Protein AF-A0A2D4KH58-F1 (afdb_monomer_lite)

pLDDT: mean 85.21, std 14.56, range [36.16, 96.88]

Structure (mmCIF, N/CA/C/O backbone):
data_AF-A0A2D4KH58-F1
#
_entry.id   AF-A0A2D4KH58-F1
#
loop_
_atom_site.group_PDB
_atom_site.id
_atom_site.type_symbol
_atom_site.label_atom_id
_atom_site.label_alt_id
_atom_site.label_comp_id
_atom_site.label_asym_id
_atom_site.label_entity_id
_atom_site.label_seq_id
_atom_site.pdbx_PDB_ins_code
_atom_site.Cartn_x
_atom_site.Cartn_y
_atom_site.Cartn_z
_atom_site.occupancy
_atom_site.B_iso_or_equiv
_atom_site.auth_seq_id
_atom_site.auth_comp_id
_atom_site.auth_asym_id
_atom_site.auth_atom_id
_atom_site.pdbx_PDB_model_num
ATOM 1 N N . SER A 1 1 ? -7.909 -7.107 -29.423 1.00 38.38 1 SER A N 1
ATOM 2 C CA . SER A 1 1 ? -9.024 -6.769 -28.518 1.00 38.38 1 SER A CA 1
ATOM 3 C C . SER A 1 1 ? -8.765 -7.427 -27.175 1.00 38.38 1 SER A C 1
ATOM 5 O O . SER A 1 1 ? -8.894 -8.638 -27.078 1.00 38.38 1 SER A O 1
ATOM 7 N N . LEU A 1 2 ? -8.269 -6.672 -26.192 1.00 36.16 2 LEU A N 1
ATOM 8 C CA . LEU A 1 2 ? -7.961 -7.159 -24.839 1.00 36.16 2 LEU A CA 1
ATOM 9 C C . LEU A 1 2 ? -9.078 -6.694 -23.892 1.00 36.16 2 LEU A C 1
ATOM 11 O O . LEU A 1 2 ? -9.432 -5.516 -23.958 1.00 36.16 2 LEU A O 1
ATOM 15 N N . PRO A 1 3 ? -9.641 -7.558 -23.030 1.00 41.28 3 PRO A N 1
ATOM 16 C CA . PRO A 1 3 ? -10.668 -7.146 -22.086 1.00 41.28 3 PRO A CA 1
ATOM 17 C C . PRO A 1 3 ? -9.981 -6.421 -20.921 1.00 41.28 3 PRO A C 1
ATOM 19 O O . PRO A 1 3 ? -9.310 -7.050 -20.109 1.00 41.28 3 PRO A O 1
ATOM 22 N N . LYS A 1 4 ? -10.104 -5.090 -20.865 1.00 42.91 4 LYS A N 1
ATOM 23 C CA . LYS A 1 4 ? -9.435 -4.232 -19.869 1.00 42.91 4 LYS A CA 1
ATOM 24 C C . LYS A 1 4 ? -10.392 -3.632 -18.827 1.00 42.91 4 LYS A C 1
ATOM 26 O O . LYS A 1 4 ? -10.036 -2.654 -18.189 1.00 42.91 4 LYS A O 1
ATOM 31 N N . ASP A 1 5 ? -11.565 -4.231 -18.620 1.00 39.16 5 ASP A N 1
ATOM 32 C CA . ASP A 1 5 ? -12.575 -3.683 -17.693 1.00 39.16 5 ASP A CA 1
ATOM 33 C C . ASP A 1 5 ? -13.009 -4.620 -16.556 1.00 39.16 5 ASP A C 1
ATOM 35 O O . ASP A 1 5 ? -13.743 -4.203 -15.671 1.00 39.16 5 ASP A O 1
ATOM 39 N N . ARG A 1 6 ? -12.520 -5.867 -16.488 1.00 41.59 6 ARG A N 1
ATOM 40 C CA . ARG A 1 6 ? -12.941 -6.787 -15.408 1.00 41.59 6 ARG A CA 1
ATOM 41 C C . ARG A 1 6 ? -12.227 -6.582 -14.068 1.00 41.59 6 ARG A C 1
ATOM 43 O O . ARG A 1 6 ? -12.775 -6.952 -13.042 1.00 41.59 6 ARG A O 1
ATOM 50 N N . GLN A 1 7 ? -11.041 -5.969 -14.053 1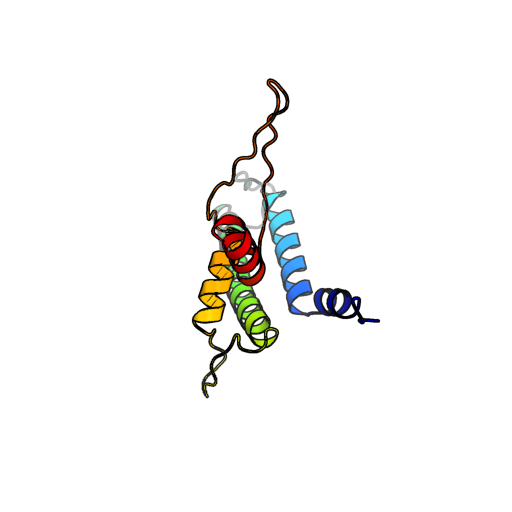.00 44.97 7 GLN A N 1
ATOM 51 C CA . GLN A 1 7 ? -10.282 -5.765 -12.808 1.00 44.97 7 GLN A CA 1
ATOM 52 C C . GLN A 1 7 ? -10.804 -4.598 -11.955 1.00 44.97 7 GLN A C 1
ATOM 54 O O . GLN A 1 7 ? -10.608 -4.606 -10.747 1.00 44.97 7 GLN A O 1
ATOM 59 N N . GLY A 1 8 ? -11.473 -3.603 -12.547 1.00 44.53 8 GLY A N 1
ATOM 60 C CA . GLY A 1 8 ? -11.987 -2.447 -11.800 1.00 44.53 8 GLY A CA 1
ATOM 61 C C . GLY A 1 8 ? -13.204 -2.776 -10.928 1.00 44.53 8 GLY A C 1
ATOM 62 O O . GLY A 1 8 ? -13.300 -2.303 -9.797 1.00 44.53 8 GLY A O 1
ATOM 63 N N . GLU A 1 9 ? -14.109 -3.625 -11.423 1.00 39.06 9 GLU A N 1
ATOM 64 C CA . GLU A 1 9 ? -15.338 -4.013 -10.711 1.00 39.06 9 GLU A CA 1
ATOM 65 C C . GLU A 1 9 ? -15.093 -5.045 -9.596 1.00 39.06 9 GLU A C 1
ATOM 67 O O . GLU A 1 9 ? -15.775 -5.028 -8.568 1.00 39.06 9 GLU A O 1
ATOM 72 N N . GLU A 1 10 ? -14.084 -5.908 -9.739 1.00 50.44 10 GLU A N 1
ATOM 73 C CA . GLU A 1 10 ? -13.743 -6.926 -8.734 1.00 50.44 10 GLU A CA 1
ATOM 74 C C . GLU A 1 10 ? -13.153 -6.305 -7.451 1.00 50.44 10 GLU A C 1
ATOM 76 O O . GLU A 1 10 ? -13.436 -6.755 -6.338 1.00 50.44 10 GLU A O 1
ATOM 81 N N . VAL A 1 11 ? -12.406 -5.201 -7.585 1.00 54.25 11 VAL A N 1
ATOM 82 C CA . VAL A 1 11 ? -11.727 -4.514 -6.470 1.00 54.25 11 VAL A CA 1
ATOM 83 C C . VAL A 1 11 ? -12.723 -3.839 -5.519 1.00 54.25 11 VAL A C 1
ATOM 85 O O . VAL A 1 11 ? -12.578 -3.957 -4.299 1.00 54.25 11 VAL A O 1
ATOM 88 N N . VAL A 1 12 ? -13.774 -3.204 -6.055 1.00 49.28 12 VAL A N 1
ATOM 89 C CA . VAL A 1 12 ? -14.844 -2.553 -5.265 1.00 49.28 12 VAL A CA 1
ATOM 90 C C . VAL A 1 12 ? -15.767 -3.586 -4.600 1.00 49.28 12 VAL A C 1
ATOM 92 O O . VAL A 1 12 ? -16.355 -3.328 -3.547 1.00 49.28 12 VAL A O 1
ATOM 95 N N . SER A 1 13 ? -15.848 -4.787 -5.178 1.00 54.19 13 SER A N 1
ATOM 96 C CA . SER A 1 13 ? -16.697 -5.885 -4.705 1.00 54.19 13 SER A CA 1
ATOM 97 C C . SER A 1 13 ? -16.065 -6.709 -3.576 1.00 54.19 13 SER A C 1
ATOM 99 O O . SER A 1 13 ? -16.753 -7.506 -2.932 1.00 54.19 13 SER A O 1
ATOM 101 N N . SER A 1 14 ? -14.771 -6.519 -3.295 1.00 74.75 14 SER A N 1
ATOM 102 C CA . SER A 1 14 ? -14.079 -7.283 -2.260 1.00 74.75 14 SER A CA 1
ATOM 103 C C . SER A 1 14 ? -14.537 -6.873 -0.851 1.00 74.75 14 SER A C 1
ATOM 105 O O . SER A 1 14 ? -14.629 -5.694 -0.491 1.00 74.75 14 SER A O 1
ATOM 107 N N . SER A 1 15 ? -14.826 -7.865 -0.008 1.00 88.31 15 SER A N 1
ATOM 108 C CA . SER A 1 15 ? -15.203 -7.648 1.395 1.00 88.31 15 SER A CA 1
ATOM 109 C C . SER A 1 15 ? -14.129 -6.868 2.167 1.00 88.31 15 SER A C 1
ATOM 111 O O . SER A 1 15 ? -14.462 -6.065 3.039 1.00 88.31 15 SER A O 1
ATOM 113 N N . LEU A 1 16 ? -12.854 -7.054 1.804 1.00 90.44 16 LEU A N 1
ATOM 114 C CA . LEU A 1 16 ? -11.712 -6.328 2.357 1.00 90.44 16 LEU A CA 1
ATOM 115 C C . LEU A 1 16 ? -11.759 -4.840 2.027 1.00 90.44 16 LEU A C 1
ATOM 117 O O . LEU A 1 16 ? -11.579 -4.032 2.932 1.00 90.44 16 LEU A O 1
ATOM 121 N N . TYR A 1 17 ? -12.069 -4.462 0.785 1.00 90.88 17 TYR A N 1
ATOM 122 C CA . TYR A 1 17 ? -12.204 -3.054 0.418 1.00 90.88 17 TYR A CA 1
ATOM 123 C C . TYR A 1 17 ? -13.284 -2.363 1.258 1.00 90.88 17 TYR A C 1
ATOM 125 O O . TYR A 1 17 ? -13.024 -1.333 1.874 1.00 90.88 17 TYR A O 1
ATOM 133 N N . ARG A 1 18 ? -14.462 -2.989 1.398 1.00 92.94 18 ARG A N 1
ATOM 134 C CA . ARG A 1 18 ? -15.561 -2.448 2.221 1.00 92.94 18 ARG A CA 1
ATOM 135 C C . ARG A 1 18 ? -15.174 -2.312 3.697 1.00 92.94 18 ARG A C 1
ATOM 137 O O . ARG A 1 18 ? -15.512 -1.304 4.319 1.00 92.94 18 ARG A O 1
ATOM 144 N N . LYS A 1 19 ? -14.459 -3.298 4.261 1.00 93.00 19 LYS A N 1
ATOM 145 C CA . LYS A 1 19 ? -13.913 -3.218 5.630 1.00 93.00 19 LYS A CA 1
ATOM 146 C C . LYS A 1 19 ? -12.949 -2.034 5.767 1.00 93.00 19 LYS A C 1
ATOM 148 O O . LYS A 1 19 ? -13.084 -1.265 6.716 1.00 93.00 19 LYS A O 1
ATOM 153 N N . THR A 1 20 ? -12.033 -1.863 4.813 1.00 94.56 20 THR A N 1
ATOM 154 C CA . THR A 1 20 ? -11.058 -0.762 4.794 1.00 94.56 20 THR A CA 1
ATOM 155 C C . THR A 1 20 ? -11.748 0.594 4.722 1.00 94.56 20 THR A C 1
ATOM 157 O O . THR A 1 20 ? -11.451 1.460 5.540 1.00 94.56 20 THR A O 1
ATOM 160 N N . SER A 1 21 ? -12.706 0.777 3.808 1.00 93.88 21 SER A N 1
ATOM 161 C CA . SER A 1 21 ? -13.437 2.041 3.660 1.00 93.88 21 SER A CA 1
ATOM 162 C C . SER A 1 21 ? -14.193 2.421 4.931 1.00 93.88 21 SER A C 1
ATOM 164 O O . SER A 1 21 ? -14.099 3.561 5.373 1.00 93.88 21 SER A O 1
ATOM 166 N N . ARG A 1 22 ? -14.886 1.465 5.565 1.00 94.12 22 ARG A N 1
ATOM 167 C CA . ARG A 1 22 ? -15.620 1.710 6.817 1.00 94.12 22 ARG A CA 1
ATOM 168 C C . ARG A 1 22 ? -14.689 2.094 7.970 1.00 94.12 22 ARG A C 1
ATOM 170 O O . ARG A 1 22 ? -15.015 2.973 8.767 1.00 94.12 22 ARG A O 1
ATOM 177 N N . LEU A 1 23 ? -13.547 1.417 8.083 1.00 95.12 23 LEU A N 1
ATOM 178 C CA . LEU A 1 23 ? -12.558 1.706 9.120 1.00 95.12 23 LEU A CA 1
ATOM 179 C C . LEU A 1 23 ? -11.937 3.090 8.913 1.00 95.12 23 LEU A C 1
ATOM 181 O O . LEU A 1 23 ? -11.829 3.863 9.861 1.00 95.12 23 LEU A O 1
ATOM 185 N N . LEU A 1 24 ? -11.609 3.425 7.664 1.00 96.31 24 LEU A N 1
ATOM 186 C CA . LEU A 1 24 ? -11.098 4.735 7.282 1.00 96.31 24 LEU A CA 1
ATOM 187 C C . LEU A 1 24 ? -12.105 5.854 7.589 1.00 96.31 24 LEU A C 1
ATOM 189 O O . LEU A 1 24 ? -11.732 6.860 8.181 1.00 96.31 24 LEU A O 1
ATOM 193 N N . GLU A 1 25 ? -13.382 5.661 7.255 1.00 95.94 25 GLU A N 1
ATOM 194 C CA . GLU A 1 25 ? -14.460 6.604 7.580 1.00 95.94 25 GLU A CA 1
ATOM 195 C C . GLU A 1 25 ? -14.594 6.818 9.095 1.00 95.94 25 GLU A C 1
ATOM 197 O O . GLU A 1 25 ? -14.659 7.954 9.564 1.00 95.94 25 GLU A O 1
ATOM 202 N N . THR A 1 26 ? -14.556 5.733 9.874 1.00 95.12 26 THR A N 1
ATOM 203 C CA . THR A 1 26 ? -14.619 5.799 11.343 1.00 95.12 26 THR A CA 1
ATOM 204 C C . THR A 1 26 ? -13.437 6.588 11.916 1.00 95.12 26 THR A C 1
ATOM 206 O O . THR A 1 26 ? -13.627 7.460 12.765 1.00 95.12 26 THR A O 1
ATOM 209 N N . LEU A 1 27 ? -12.219 6.333 11.426 1.00 94.69 27 LEU A N 1
ATOM 210 C CA . LEU A 1 27 ? -11.013 7.057 11.839 1.00 94.69 27 LEU A CA 1
ATOM 211 C C . LEU A 1 27 ? -11.081 8.536 11.463 1.00 94.69 27 LEU A C 1
ATOM 213 O O . LEU A 1 27 ? -10.730 9.385 12.283 1.00 94.69 27 LEU A O 1
ATOM 217 N N . TYR A 1 28 ? -11.573 8.860 10.265 1.00 96.00 28 TYR A N 1
ATOM 218 C CA . TYR A 1 28 ? -11.776 10.249 9.868 1.00 96.00 28 TYR A CA 1
ATOM 219 C C . TYR A 1 28 ? -12.757 10.951 10.797 1.00 96.00 28 TYR A C 1
ATOM 221 O O . TYR A 1 28 ? -12.428 12.019 11.316 1.00 96.00 28 TYR A O 1
ATOM 229 N N . GLN A 1 29 ? -13.899 10.327 11.091 1.00 94.12 29 GLN A N 1
ATOM 230 C CA . GLN A 1 29 ? -14.880 10.883 12.015 1.00 94.12 29 GLN A CA 1
ATOM 231 C C . GLN A 1 29 ? -14.274 11.122 13.405 1.00 94.12 29 GLN A C 1
ATOM 233 O O . GLN A 1 29 ? -14.481 12.186 13.983 1.00 94.12 29 GLN A O 1
ATOM 238 N N . MET A 1 30 ? -13.484 10.189 13.938 1.00 91.62 30 MET A N 1
ATOM 239 C CA . MET A 1 30 ? -12.820 10.378 15.233 1.00 91.62 30 MET A CA 1
ATOM 240 C C . MET A 1 30 ? -11.763 11.483 15.202 1.00 91.62 30 MET A C 1
ATOM 242 O O . MET A 1 30 ? -11.696 12.289 16.126 1.00 91.62 30 MET A O 1
ATOM 246 N N . SER A 1 31 ? -10.964 11.549 14.135 1.00 92.94 31 SER A N 1
ATOM 247 C CA . SER A 1 31 ? -9.930 12.576 13.980 1.00 92.94 31 SER A CA 1
ATOM 248 C C . SER A 1 31 ? -10.519 13.985 13.852 1.00 92.94 31 SER A C 1
ATOM 250 O O . SER A 1 31 ? -9.943 14.940 14.365 1.00 92.94 31 SER A O 1
ATOM 252 N N . ALA A 1 32 ? -11.690 14.109 13.220 1.00 93.25 32 ALA A N 1
ATOM 253 C CA . ALA A 1 32 ? -12.378 15.378 13.013 1.00 93.25 32 ALA A CA 1
ATOM 254 C C . ALA A 1 32 ? -13.208 15.824 14.229 1.00 93.25 32 ALA A C 1
ATOM 256 O O . ALA A 1 32 ? -13.422 17.019 14.413 1.00 93.25 32 ALA A O 1
ATOM 257 N N . ASN A 1 33 ? -13.667 14.887 15.066 1.00 89.56 33 ASN A N 1
ATOM 258 C CA . ASN A 1 33 ? -14.554 15.161 16.204 1.00 89.56 33 ASN A CA 1
ATOM 259 C C . ASN A 1 33 ? -13.888 14.908 17.565 1.00 89.56 33 ASN A C 1
ATOM 261 O O . ASN A 1 33 ? -14.565 14.537 18.524 1.00 89.56 33 ASN A O 1
ATOM 265 N N . ALA A 1 34 ? -12.573 15.105 17.673 1.00 86.62 34 ALA A N 1
ATOM 266 C CA . ALA A 1 34 ? -11.881 15.027 18.955 1.00 86.62 34 ALA A CA 1
ATOM 267 C C . ALA A 1 34 ? -12.362 16.155 19.889 1.00 86.62 34 ALA A C 1
ATOM 269 O O . ALA A 1 34 ? -12.206 17.338 19.587 1.00 86.62 34 ALA A O 1
ATOM 270 N N . GLN A 1 35 ? -12.956 15.791 21.027 1.00 85.19 35 GLN A N 1
ATOM 271 C CA . GLN A 1 35 ? -13.506 16.735 22.004 1.00 85.19 35 GLN A CA 1
ATOM 272 C C . GLN A 1 35 ? -12.825 16.594 23.365 1.00 85.19 35 GLN A C 1
ATOM 274 O O . GLN A 1 35 ? -12.368 15.518 23.750 1.00 85.19 35 GLN A O 1
ATOM 279 N N . VAL A 1 36 ? -12.775 17.700 24.108 1.00 88.00 36 VAL A N 1
ATOM 280 C CA . VAL A 1 36 ? -12.282 17.715 25.490 1.00 88.00 36 VAL A CA 1
ATOM 281 C C . VAL A 1 36 ? -13.334 17.154 26.446 1.00 88.00 36 VAL A C 1
ATOM 283 O O . VAL A 1 36 ? -14.529 17.400 26.291 1.00 88.00 36 VAL A O 1
ATOM 286 N N . VAL A 1 37 ? -12.882 16.423 27.461 1.00 87.94 37 VAL A N 1
ATOM 287 C CA . VAL A 1 37 ? -13.752 15.861 28.501 1.00 87.94 37 VAL A CA 1
ATOM 288 C C . VAL A 1 37 ? -14.138 16.942 29.517 1.00 87.94 37 VAL A C 1
ATOM 290 O O . VAL A 1 37 ? -13.273 17.606 30.089 1.00 87.94 37 VAL A O 1
ATOM 293 N N . ASP A 1 38 ? -15.440 17.105 29.771 1.00 86.12 38 ASP A N 1
ATOM 294 C CA . ASP A 1 38 ? -15.965 18.063 30.753 1.00 86.12 38 ASP A CA 1
ATOM 295 C C . ASP A 1 38 ? -15.812 17.541 32.194 1.00 86.12 38 ASP A C 1
ATOM 297 O O . ASP A 1 38 ? -16.431 16.555 32.600 1.00 86.12 38 ASP A O 1
ATOM 301 N N . ILE A 1 39 ? -15.020 18.247 33.003 1.00 86.38 39 ILE A N 1
ATOM 302 C CA . ILE A 1 39 ? -14.783 17.923 34.419 1.00 86.38 39 ILE A CA 1
ATOM 303 C C . ILE A 1 39 ? -15.832 18.514 35.371 1.00 86.38 39 ILE A C 1
ATOM 305 O O . ILE A 1 39 ? -15.849 18.171 36.553 1.00 86.38 39 ILE A O 1
ATOM 309 N N . THR A 1 40 ? -16.723 19.386 34.887 1.00 83.88 40 THR A N 1
ATOM 310 C CA . THR A 1 40 ? -17.695 20.111 35.724 1.00 83.88 40 THR A CA 1
ATOM 311 C C . THR A 1 40 ? -18.899 19.263 36.153 1.00 83.88 40 THR A C 1
ATOM 313 O O . THR A 1 40 ? -19.763 19.757 36.874 1.00 83.88 40 THR A O 1
ATOM 316 N N . ARG A 1 41 ? -18.961 17.982 35.744 1.00 68.69 41 ARG A N 1
ATOM 317 C CA . ARG A 1 41 ? -19.997 16.975 36.084 1.00 68.69 41 ARG A CA 1
ATOM 318 C C . ARG A 1 41 ? -21.447 17.380 35.778 1.00 68.69 41 ARG A C 1
ATOM 320 O O . ARG A 1 41 ? -22.371 16.713 36.228 1.00 68.69 41 ARG A O 1
ATOM 327 N N . ARG A 1 42 ? -21.679 18.435 34.990 1.00 67.69 42 ARG A N 1
ATOM 328 C CA . ARG A 1 42 ? -23.034 18.947 34.721 1.00 67.69 42 ARG A CA 1
ATOM 329 C C . ARG A 1 42 ? -23.871 18.058 33.796 1.00 67.69 42 ARG A C 1
ATOM 331 O O . ARG A 1 42 ? -25.094 18.145 33.845 1.00 67.69 42 ARG A O 1
ATOM 338 N N . LYS A 1 43 ? -23.237 17.239 32.945 1.00 63.06 43 LYS A N 1
ATOM 339 C CA . LYS A 1 43 ? -23.916 16.416 31.916 1.00 63.06 43 LYS A CA 1
ATOM 340 C C . LYS A 1 43 ? -23.304 15.029 31.662 1.00 63.06 43 LYS A C 1
ATOM 342 O O . LYS A 1 43 ? -23.847 14.268 30.870 1.00 63.06 43 LYS A O 1
ATOM 347 N N . ALA A 1 44 ? -22.176 14.699 32.285 1.00 63.00 44 ALA A N 1
ATOM 348 C CA . ALA A 1 44 ? -21.404 13.504 31.958 1.00 63.00 44 ALA A CA 1
ATOM 349 C C . ALA A 1 44 ? -21.902 12.259 32.717 1.00 63.00 44 ALA A C 1
ATOM 351 O O . ALA A 1 44 ? -21.830 12.205 33.945 1.00 63.00 44 ALA A O 1
ATOM 352 N N . ALA A 1 45 ? -22.356 11.238 31.983 1.00 64.75 45 ALA A N 1
ATOM 353 C CA . ALA A 1 45 ? -22.614 9.902 32.517 1.00 64.75 45 ALA A CA 1
ATOM 354 C C . ALA A 1 45 ? -21.277 9.167 32.732 1.00 64.75 45 ALA A C 1
ATOM 356 O O . ALA A 1 45 ? -20.835 8.405 31.882 1.00 64.75 45 ALA A O 1
ATOM 357 N N . GLY A 1 46 ? -20.580 9.456 33.833 1.00 75.50 46 GLY A N 1
ATOM 358 C CA . GLY A 1 46 ? -19.332 8.774 34.196 1.00 75.50 46 GLY A CA 1
ATOM 359 C C . GLY A 1 46 ? -18.270 9.688 34.803 1.00 75.50 46 GLY A C 1
ATOM 360 O O . GLY A 1 46 ? -18.426 10.907 34.865 1.00 75.50 46 GLY A O 1
ATOM 361 N N . SER A 1 47 ? -17.174 9.093 35.283 1.00 87.81 47 SER A N 1
ATOM 362 C CA . SER A 1 47 ? -16.017 9.862 35.746 1.00 87.81 47 SER A CA 1
ATOM 363 C C . SER A 1 47 ? -15.217 10.396 34.543 1.00 87.81 47 SER A C 1
ATOM 365 O O . SER A 1 47 ? -15.115 9.699 33.532 1.00 87.81 47 SER A O 1
ATOM 367 N N . PRO A 1 48 ? -14.595 11.590 34.633 1.00 87.69 48 PRO A N 1
ATOM 368 C CA . PRO A 1 48 ? -13.749 12.114 33.554 1.00 87.69 48 PRO A CA 1
ATOM 369 C C . PRO A 1 48 ? -12.625 11.150 33.146 1.00 87.69 48 PRO A C 1
ATOM 371 O O . PRO A 1 48 ? -12.318 10.999 31.968 1.00 87.69 48 PRO A O 1
ATOM 374 N N . ALA A 1 49 ? -12.053 10.441 34.124 1.00 89.19 49 ALA A N 1
ATOM 375 C CA . ALA A 1 49 ? -11.045 9.415 33.881 1.00 89.19 49 ALA A CA 1
ATOM 376 C C . ALA A 1 49 ? -11.603 8.216 33.094 1.00 89.19 49 ALA A C 1
ATOM 378 O O . ALA A 1 49 ? -10.924 7.711 32.206 1.00 89.19 49 ALA A O 1
ATOM 379 N N . ALA A 1 50 ? -12.837 7.781 33.377 1.00 89.75 50 ALA A N 1
ATOM 380 C CA . ALA A 1 50 ? -13.476 6.694 32.637 1.00 89.75 50 ALA A CA 1
ATOM 381 C C . ALA A 1 50 ? -13.755 7.081 31.178 1.00 89.75 50 ALA A C 1
ATOM 383 O O . ALA A 1 50 ? -13.530 6.265 30.293 1.00 89.75 50 ALA A O 1
ATOM 384 N N . GLN A 1 51 ? -14.164 8.327 30.915 1.00 88.56 51 GLN A N 1
ATOM 385 C CA . GLN A 1 51 ? -14.385 8.812 29.546 1.00 88.56 51 GLN A CA 1
ATOM 386 C C . GLN A 1 51 ? -13.085 8.851 28.734 1.00 88.56 51 GLN A C 1
ATOM 388 O O . GLN A 1 51 ? -13.054 8.400 27.593 1.00 88.56 51 GLN A O 1
ATOM 393 N N . LEU A 1 52 ? -11.986 9.331 29.326 1.00 90.94 52 LEU A N 1
ATOM 394 C CA . LEU A 1 52 ? -10.670 9.296 28.676 1.00 90.94 52 LEU A CA 1
ATOM 395 C C . LEU A 1 52 ? -10.189 7.861 28.428 1.00 90.94 52 LEU A C 1
ATOM 397 O O . LEU A 1 52 ? -9.629 7.568 27.369 1.00 90.94 52 LEU A O 1
ATOM 401 N N . LEU A 1 53 ? -10.425 6.964 29.390 1.00 93.50 53 LEU A N 1
ATOM 402 C CA . LEU A 1 53 ? -10.098 5.551 29.241 1.00 93.50 53 LEU A CA 1
ATOM 403 C C . LEU A 1 53 ? -10.894 4.919 28.096 1.00 93.50 53 LEU A C 1
ATOM 405 O O . LEU A 1 53 ? -10.295 4.245 27.272 1.00 93.50 53 LEU A O 1
ATOM 409 N N . GLU A 1 54 ? -12.197 5.183 27.997 1.00 91.44 54 GLU A N 1
ATOM 410 C CA . GLU A 1 54 ? -13.056 4.688 26.915 1.00 91.44 54 GLU A CA 1
ATOM 411 C C . GLU A 1 54 ? -12.575 5.152 25.534 1.00 91.44 54 GLU A C 1
ATOM 413 O O . GLU A 1 54 ? -12.489 4.355 24.603 1.00 91.44 54 GLU A O 1
ATOM 418 N N . GLN A 1 55 ? -12.186 6.424 25.397 1.00 90.00 55 GLN A N 1
ATOM 419 C CA . GLN A 1 55 ? -11.617 6.914 24.137 1.00 90.00 55 GLN A CA 1
ATOM 420 C C . GLN A 1 55 ? -10.295 6.212 23.801 1.00 90.00 55 GLN A C 1
ATOM 422 O O . GLN A 1 55 ? -10.044 5.866 22.646 1.00 90.00 55 GLN A O 1
ATOM 427 N N . THR A 1 56 ? -9.464 5.951 24.811 1.00 93.38 56 THR A N 1
ATOM 428 C CA . THR A 1 56 ? -8.174 5.270 24.633 1.00 93.38 56 THR A CA 1
ATOM 429 C C . THR A 1 56 ? -8.358 3.798 24.263 1.00 93.38 56 THR A C 1
ATOM 431 O O . THR A 1 56 ? -7.686 3.305 23.358 1.00 93.38 56 THR A O 1
ATOM 434 N N . THR A 1 57 ? -9.281 3.086 24.916 1.00 95.00 57 THR A N 1
ATOM 435 C CA . THR A 1 57 ? -9.576 1.681 24.603 1.00 95.00 57 THR A CA 1
ATOM 436 C C . THR A 1 57 ? -10.226 1.544 23.232 1.00 95.00 57 THR A C 1
ATOM 438 O O . THR A 1 57 ? -9.876 0.631 22.484 1.00 95.00 57 THR A O 1
ATOM 441 N N . HIS A 1 58 ? -11.099 2.480 22.851 1.00 93.31 58 HIS A N 1
ATOM 442 C CA . HIS A 1 58 ? -11.668 2.522 21.510 1.00 93.31 58 HIS A CA 1
ATOM 443 C C . HIS A 1 58 ? -10.572 2.693 20.445 1.00 93.31 58 HIS A C 1
ATOM 445 O O . HIS A 1 58 ? -10.497 1.884 19.519 1.00 93.31 58 HIS A O 1
ATOM 451 N N . LEU A 1 59 ? -9.649 3.649 20.613 1.00 94.12 59 LEU A N 1
ATOM 452 C CA . LEU A 1 59 ? -8.498 3.807 19.713 1.00 94.12 59 LEU A CA 1
ATOM 453 C C . LEU A 1 59 ? -7.613 2.553 19.649 1.00 94.12 59 LEU A C 1
ATOM 455 O O . LEU A 1 59 ? -7.203 2.153 18.559 1.00 94.12 59 LEU A O 1
ATOM 459 N N . ALA A 1 60 ? -7.349 1.907 20.787 1.00 96.00 60 ALA A N 1
ATOM 460 C CA . ALA A 1 60 ? -6.571 0.670 20.831 1.00 96.00 60 ALA A CA 1
ATOM 461 C C . ALA A 1 60 ? -7.244 -0.456 20.024 1.00 96.00 60 ALA A C 1
ATOM 463 O O . ALA A 1 60 ? -6.597 -1.083 19.186 1.00 96.00 60 ALA A O 1
ATOM 464 N N . SER A 1 61 ? -8.555 -0.654 20.202 1.00 95.88 61 SER A N 1
ATOM 465 C CA . SER A 1 61 ? -9.321 -1.659 19.450 1.00 95.88 61 SER A CA 1
ATOM 466 C C . SER A 1 61 ? -9.359 -1.390 17.942 1.00 95.88 61 SER A C 1
ATOM 468 O O . SER A 1 61 ? -9.268 -2.321 17.141 1.00 95.88 61 SER A O 1
ATOM 470 N N . LEU A 1 62 ? -9.437 -0.119 17.531 1.00 95.12 62 LEU A N 1
ATOM 471 C CA . LEU A 1 62 ? -9.343 0.249 16.120 1.00 95.12 62 LEU A CA 1
ATOM 472 C C . LEU A 1 62 ? -7.952 -0.055 15.567 1.00 95.12 62 LEU A C 1
ATOM 474 O O . LEU A 1 62 ? -7.848 -0.594 14.469 1.00 95.12 62 LEU A O 1
ATOM 478 N N . ASN A 1 63 ? -6.891 0.224 16.326 1.00 95.81 63 ASN A N 1
ATOM 479 C CA . ASN A 1 63 ? -5.528 -0.108 15.922 1.00 95.81 63 ASN A CA 1
ATOM 480 C C . ASN A 1 63 ? -5.337 -1.624 15.734 1.00 95.81 63 ASN A C 1
ATOM 482 O O . ASN A 1 63 ? -4.784 -2.053 14.723 1.00 95.81 63 ASN A O 1
ATOM 486 N N . GLU A 1 64 ? -5.860 -2.449 16.644 1.00 96.88 64 GLU A N 1
ATOM 487 C CA . GLU A 1 64 ? -5.860 -3.912 16.486 1.00 96.88 64 GLU A CA 1
ATOM 488 C C . GLU A 1 64 ? -6.619 -4.361 15.227 1.00 96.88 64 GLU A C 1
ATOM 490 O O . GLU A 1 64 ? -6.154 -5.235 14.488 1.00 96.88 64 GLU A O 1
ATOM 495 N N . ALA A 1 65 ? -7.767 -3.739 14.938 1.00 95.25 65 ALA A N 1
ATOM 496 C CA . ALA A 1 65 ? -8.530 -4.017 13.725 1.00 95.25 65 ALA A CA 1
ATOM 497 C C . ALA A 1 65 ? -7.757 -3.640 12.447 1.00 95.25 65 ALA A C 1
ATOM 499 O O . ALA A 1 65 ? -7.807 -4.392 11.471 1.00 95.25 65 ALA A O 1
ATOM 500 N N . ILE A 1 66 ? -7.017 -2.521 12.453 1.00 96.19 66 ILE A N 1
ATOM 501 C CA . ILE A 1 66 ? -6.143 -2.107 11.342 1.00 96.19 66 ILE A CA 1
ATOM 502 C C . ILE A 1 66 ? -5.040 -3.140 11.123 1.00 96.19 66 ILE A C 1
ATOM 504 O O . ILE A 1 66 ? -4.830 -3.565 9.989 1.00 96.19 66 ILE A O 1
ATOM 508 N N . GLU A 1 67 ? -4.346 -3.561 12.182 1.00 96.38 67 GLU A N 1
ATOM 509 C CA . GLU A 1 67 ? -3.255 -4.535 12.076 1.00 96.38 67 GLU A CA 1
ATOM 510 C C . GLU A 1 67 ? -3.742 -5.859 11.480 1.00 96.38 67 GLU A C 1
ATOM 512 O O . GLU A 1 67 ? -3.156 -6.369 10.523 1.00 96.38 67 GLU A O 1
ATOM 517 N N . LYS A 1 68 ? -4.887 -6.358 11.956 1.00 94.44 68 LYS A N 1
ATOM 518 C CA . LYS A 1 68 ? -5.498 -7.575 11.418 1.00 94.44 68 LYS A CA 1
ATOM 519 C C . LYS A 1 68 ? -5.913 -7.418 9.953 1.00 94.44 68 LYS A C 1
ATOM 521 O O . LYS A 1 68 ? -5.646 -8.299 9.136 1.00 94.44 68 LYS A O 1
ATOM 526 N N . LEU A 1 69 ? -6.540 -6.294 9.601 1.00 93.75 69 LEU A N 1
ATOM 527 C CA . LEU A 1 69 ? -6.961 -6.017 8.228 1.00 93.75 69 LEU A CA 1
ATOM 528 C C . LEU A 1 69 ? -5.762 -5.873 7.283 1.00 93.75 69 LEU A C 1
ATOM 530 O O . LEU A 1 69 ? -5.802 -6.367 6.161 1.00 93.75 69 LEU A O 1
ATOM 534 N N . LYS A 1 70 ? -4.676 -5.250 7.742 1.00 93.50 70 LYS A N 1
ATOM 535 C CA . LYS A 1 70 ? -3.417 -5.120 7.004 1.00 93.50 70 LYS A CA 1
ATOM 536 C C . LYS A 1 70 ? -2.831 -6.493 6.670 1.00 93.50 70 LYS A C 1
ATOM 538 O O . LYS A 1 70 ? -2.362 -6.696 5.551 1.00 93.50 70 LYS A O 1
ATOM 543 N N . ASP A 1 71 ? -2.903 -7.449 7.592 1.00 92.00 71 ASP A N 1
ATOM 544 C CA . ASP A 1 71 ? -2.470 -8.825 7.340 1.00 92.00 71 ASP A CA 1
ATOM 545 C C . ASP A 1 71 ? -3.401 -9.580 6.386 1.00 92.00 71 ASP A C 1
ATOM 547 O O . ASP A 1 71 ? -2.915 -10.288 5.502 1.00 92.00 71 ASP A O 1
ATOM 551 N N . GLU A 1 72 ? -4.721 -9.403 6.505 1.00 91.62 72 GLU A N 1
ATOM 552 C CA . GLU A 1 72 ? -5.693 -9.957 5.549 1.00 91.62 72 G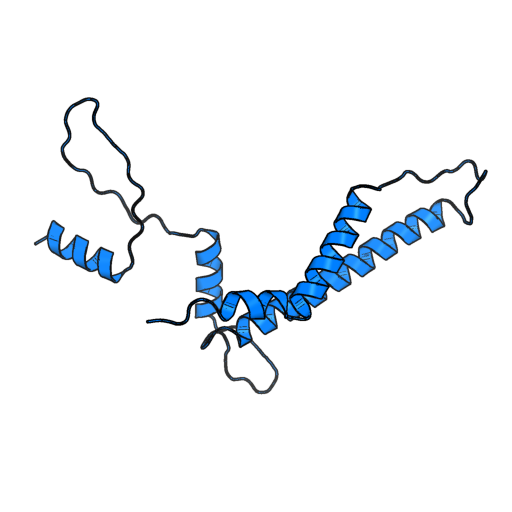LU A CA 1
ATOM 553 C C . GLU A 1 72 ? -5.441 -9.419 4.127 1.00 91.62 72 GLU A C 1
ATOM 555 O O . GLU A 1 72 ? -5.330 -10.198 3.182 1.00 91.62 72 GLU A O 1
ATOM 560 N N . VAL A 1 73 ? -5.258 -8.102 3.978 1.00 91.62 73 VAL A N 1
ATOM 561 C CA . VAL A 1 73 ? -4.975 -7.449 2.688 1.00 91.62 73 VAL A CA 1
ATOM 562 C C . VAL A 1 73 ? -3.649 -7.925 2.097 1.00 91.62 73 VAL A C 1
ATOM 564 O O . VAL A 1 73 ? -3.572 -8.180 0.895 1.00 91.62 73 VAL A O 1
ATOM 567 N N . ARG A 1 74 ? -2.600 -8.093 2.911 1.00 89.31 74 ARG A N 1
ATOM 568 C CA . ARG A 1 74 ? -1.320 -8.646 2.438 1.00 89.31 74 ARG A CA 1
ATOM 569 C C . ARG A 1 74 ? -1.475 -10.062 1.904 1.00 89.31 74 ARG A C 1
ATOM 571 O O . ARG A 1 74 ? -0.972 -10.344 0.820 1.00 89.31 74 ARG A O 1
ATOM 578 N N . LYS A 1 75 ? -2.165 -10.936 2.642 1.00 89.38 75 LYS A N 1
ATOM 579 C CA . LYS A 1 75 ? -2.416 -12.320 2.216 1.00 89.38 75 LYS A CA 1
ATOM 580 C C . LYS A 1 75 ? -3.188 -12.354 0.903 1.00 89.38 75 LYS A C 1
ATOM 582 O O . LYS A 1 75 ? -2.754 -13.031 -0.022 1.00 89.38 75 LYS A O 1
ATOM 587 N N . GLU A 1 76 ? -4.257 -11.570 0.796 1.00 89.38 76 GLU A N 1
ATOM 588 C CA . GLU A 1 76 ? -5.046 -11.470 -0.435 1.00 89.38 76 GLU A CA 1
ATOM 589 C C . GLU A 1 76 ? -4.195 -10.974 -1.612 1.00 89.38 76 GLU A C 1
ATOM 591 O O . GLU A 1 76 ? -4.204 -11.569 -2.684 1.00 89.38 76 GLU A O 1
ATOM 596 N N . THR A 1 77 ? -3.377 -9.939 -1.402 1.00 89.19 77 THR A N 1
ATOM 597 C CA . THR A 1 77 ? -2.499 -9.387 -2.450 1.00 89.19 77 THR A CA 1
ATOM 598 C C . THR A 1 77 ? -1.507 -10.428 -2.977 1.00 89.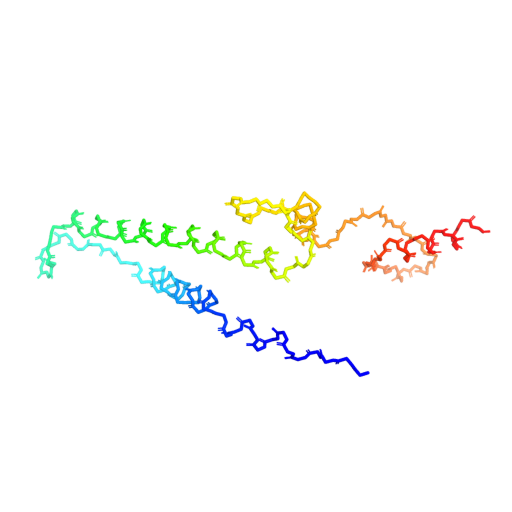19 77 THR A C 1
ATOM 600 O O . THR A 1 77 ? -1.211 -10.452 -4.170 1.00 89.19 77 THR A O 1
ATOM 603 N N . 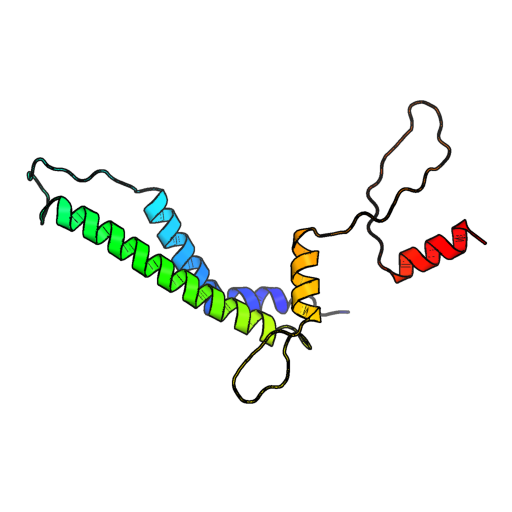ILE A 1 78 ? -0.996 -11.295 -2.099 1.00 89.25 78 ILE A N 1
ATOM 604 C CA . ILE A 1 78 ? -0.103 -12.394 -2.481 1.00 89.25 78 ILE A CA 1
ATOM 605 C C . ILE A 1 78 ? -0.865 -13.454 -3.289 1.00 89.25 78 ILE A C 1
ATOM 607 O O . ILE A 1 78 ? -0.341 -13.946 -4.283 1.00 89.25 78 ILE A O 1
ATOM 611 N N . LEU A 1 79 ? -2.093 -13.801 -2.893 1.00 87.06 79 LEU A N 1
ATOM 612 C CA . LEU A 1 79 ? -2.909 -14.803 -3.593 1.00 87.06 79 LEU A CA 1
ATOM 613 C C . LEU A 1 79 ? -3.339 -14.341 -4.991 1.00 87.06 79 LEU A C 1
ATOM 615 O O . LEU A 1 79 ? -3.362 -15.143 -5.920 1.00 87.06 79 LEU A O 1
ATOM 619 N N . GLN A 1 80 ? -3.631 -13.050 -5.146 1.00 87.12 80 GLN A N 1
ATOM 620 C CA . GLN A 1 80 ? -4.040 -12.453 -6.419 1.00 87.12 80 GLN A CA 1
ATOM 621 C C . GLN A 1 80 ? -2.892 -12.331 -7.435 1.00 87.12 80 GLN A C 1
ATOM 623 O O . GLN A 1 80 ? -3.147 -12.155 -8.626 1.00 87.12 80 GLN A O 1
ATOM 628 N N . HIS A 1 81 ? -1.627 -12.407 -7.002 1.00 86.06 81 HIS A N 1
ATOM 629 C CA . HIS A 1 81 ? -0.468 -12.234 -7.877 1.00 86.06 81 HIS A CA 1
ATOM 630 C C . HIS A 1 81 ? 0.219 -13.581 -8.175 1.00 86.06 81 HIS A C 1
ATOM 632 O O . HIS A 1 81 ? 0.881 -14.148 -7.300 1.00 86.06 81 HIS A O 1
ATOM 638 N N . PRO A 1 82 ? 0.124 -14.111 -9.410 1.00 88.25 82 PRO A N 1
ATOM 639 C CA . PRO A 1 82 ? 0.764 -15.374 -9.768 1.00 88.25 82 PRO A CA 1
ATOM 640 C C . PRO A 1 82 ? 2.275 -15.355 -9.493 1.00 88.25 82 PRO A C 1
ATOM 642 O O . PRO A 1 82 ? 2.975 -14.429 -9.893 1.00 88.25 82 PRO A O 1
ATOM 645 N N . GLY A 1 83 ? 2.789 -16.377 -8.801 1.00 88.69 83 GLY A N 1
ATOM 646 C CA . GLY A 1 83 ? 4.212 -16.473 -8.436 1.00 88.69 83 GLY A CA 1
ATOM 647 C C . GLY A 1 83 ? 4.649 -15.594 -7.252 1.00 88.69 83 GLY A C 1
ATOM 648 O O . GLY A 1 83 ? 5.824 -15.610 -6.873 1.00 88.69 83 GLY A O 1
ATOM 649 N N . ALA A 1 84 ? 3.726 -14.853 -6.627 1.00 91.25 84 ALA A N 1
ATOM 650 C CA . ALA A 1 84 ? 4.023 -14.088 -5.418 1.00 91.25 84 ALA A CA 1
ATOM 651 C C . ALA A 1 84 ? 4.101 -14.941 -4.151 1.00 91.25 84 ALA A C 1
ATOM 653 O O . ALA A 1 84 ? 4.614 -14.449 -3.150 1.00 91.25 84 ALA A O 1
ATOM 654 N N . SER A 1 85 ? 3.609 -16.183 -4.162 1.00 92.06 85 SER A N 1
ATOM 655 C CA . SER A 1 85 ? 3.641 -17.090 -3.012 1.00 92.06 85 SER A CA 1
ATOM 656 C C . SER A 1 85 ? 4.622 -18.247 -3.194 1.00 92.06 85 SER A C 1
ATOM 658 O O . SER A 1 85 ? 4.917 -18.677 -4.309 1.00 92.06 85 SER A O 1
ATOM 660 N N . ILE A 1 86 ? 5.130 -18.757 -2.072 1.00 91.06 86 ILE A N 1
ATOM 661 C CA . ILE A 1 86 ? 5.915 -19.996 -2.007 1.00 91.06 86 ILE A CA 1
ATOM 662 C C . ILE A 1 86 ? 4.952 -21.147 -1.658 1.00 91.06 86 ILE A C 1
ATOM 664 O O . ILE A 1 86 ? 4.117 -20.963 -0.767 1.00 91.06 86 ILE A O 1
ATOM 668 N N . PRO A 1 87 ? 5.038 -22.323 -2.309 1.00 88.12 87 PRO A N 1
ATOM 669 C CA . PRO A 1 87 ? 4.210 -23.472 -1.950 1.00 88.12 87 PRO A CA 1
ATOM 670 C C . PRO A 1 87 ? 4.628 -24.012 -0.575 1.00 88.12 87 PRO A C 1
ATOM 672 O O . PRO A 1 87 ? 5.733 -24.529 -0.419 1.00 88.12 87 PRO A O 1
ATOM 675 N N . THR A 1 88 ? 3.758 -23.874 0.429 1.00 90.38 88 THR A N 1
ATOM 676 C CA . THR A 1 88 ? 3.983 -24.390 1.790 1.00 90.38 88 THR A CA 1
ATOM 677 C C . THR A 1 88 ? 2.684 -24.934 2.385 1.00 90.38 88 THR A C 1
ATOM 679 O O . THR A 1 88 ? 1.611 -24.425 2.065 1.00 90.38 88 THR A O 1
ATOM 682 N N . ASP A 1 89 ? 2.777 -25.916 3.284 1.00 91.81 89 ASP A N 1
ATOM 683 C CA . ASP A 1 89 ? 1.606 -26.600 3.864 1.00 91.81 89 ASP A CA 1
ATOM 684 C C . ASP A 1 89 ? 0.898 -25.809 4.980 1.00 91.81 89 ASP A C 1
ATOM 686 O O . ASP A 1 89 ? -0.253 -26.082 5.312 1.00 91.81 89 ASP A O 1
ATOM 690 N N . PHE A 1 90 ? 1.576 -24.823 5.579 1.00 87.19 90 PHE A N 1
ATOM 691 C CA . PHE A 1 90 ? 1.112 -24.139 6.796 1.00 87.19 90 PHE A CA 1
ATOM 692 C C . PHE A 1 90 ? 0.468 -22.769 6.550 1.00 87.19 90 PHE A C 1
ATOM 694 O O . PHE A 1 90 ? -0.105 -22.187 7.472 1.00 87.19 90 PHE A O 1
ATOM 701 N N . GLY A 1 91 ? 0.560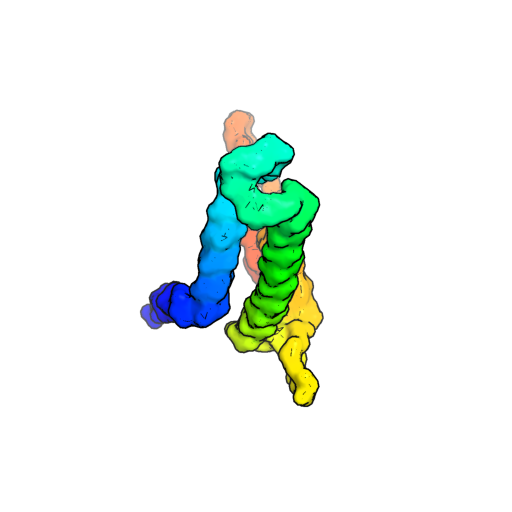 -22.222 5.336 1.00 86.38 91 GLY A N 1
ATOM 702 C CA . GLY A 1 91 ? -0.053 -20.934 5.027 1.00 86.38 91 GLY A CA 1
ATOM 703 C C . GLY A 1 91 ? 0.493 -20.242 3.784 1.00 86.38 91 GLY A C 1
ATOM 704 O O . GLY A 1 91 ? 1.267 -20.791 3.005 1.00 86.38 91 GLY A O 1
ATOM 705 N N . THR A 1 92 ? 0.063 -18.994 3.605 1.00 88.12 92 THR A N 1
ATOM 706 C CA . THR A 1 92 ? 0.495 -18.135 2.500 1.00 88.12 92 THR A CA 1
ATOM 707 C C . THR A 1 92 ? 1.688 -17.295 2.933 1.00 88.12 92 THR A C 1
ATOM 709 O O . THR A 1 92 ? 1.550 -16.416 3.786 1.00 88.12 92 THR A O 1
ATOM 712 N N . PHE A 1 93 ? 2.839 -17.532 2.307 1.00 91.62 93 PHE A N 1
ATOM 713 C CA . PHE A 1 93 ? 4.055 -16.749 2.516 1.00 91.62 93 PHE A CA 1
ATOM 714 C C . PHE A 1 93 ? 4.507 -16.100 1.206 1.00 91.62 93 PHE A C 1
ATOM 716 O O . PHE A 1 93 ? 4.469 -16.762 0.163 1.00 91.62 93 PHE A O 1
ATOM 723 N N . PRO A 1 94 ? 4.932 -14.824 1.236 1.00 93.31 94 PRO A N 1
ATOM 724 C CA . PRO A 1 94 ? 5.406 -14.133 0.048 1.00 93.31 94 PRO A CA 1
ATOM 725 C C . PRO A 1 94 ? 6.755 -14.687 -0.423 1.00 93.31 94 PRO A C 1
ATOM 727 O O . PRO A 1 94 ? 7.616 -15.049 0.380 1.00 93.31 94 PRO A O 1
ATOM 730 N N . SER A 1 95 ? 6.964 -14.699 -1.736 1.00 94.19 95 SER A N 1
ATOM 731 C CA . SER A 1 95 ? 8.243 -15.035 -2.346 1.00 94.19 95 SER A CA 1
ATOM 732 C C . SER A 1 95 ? 9.234 -13.876 -2.206 1.00 94.19 95 SER A C 1
ATOM 734 O O . SER A 1 95 ? 8.870 -12.697 -2.218 1.00 94.19 95 SER A O 1
ATOM 736 N N . VAL A 1 96 ? 10.523 -14.199 -2.079 1.00 94.25 96 VAL A N 1
ATOM 737 C CA . VAL A 1 96 ? 11.587 -13.186 -1.967 1.00 94.25 96 VAL A CA 1
ATOM 738 C C . VAL A 1 96 ? 11.607 -12.219 -3.165 1.00 94.25 96 VAL A C 1
ATOM 740 O O . VAL A 1 96 ? 11.724 -11.016 -2.929 1.00 94.25 96 VAL A O 1
ATOM 743 N N . PRO A 1 97 ? 11.469 -12.671 -4.433 1.00 92.94 97 PRO A N 1
ATOM 744 C CA . PRO A 1 97 ? 11.402 -11.757 -5.574 1.00 92.94 97 PRO A CA 1
ATOM 745 C C . PRO A 1 97 ? 10.213 -10.797 -5.496 1.00 92.94 97 PRO A C 1
ATOM 747 O O . PRO A 1 97 ? 10.366 -9.619 -5.802 1.00 92.94 97 PRO A O 1
ATOM 750 N N . PHE A 1 98 ? 9.054 -11.272 -5.029 1.00 93.12 98 PHE A N 1
ATOM 751 C CA . PHE A 1 98 ? 7.867 -10.437 -4.869 1.00 93.12 98 PHE A CA 1
ATOM 752 C C . PHE A 1 98 ? 8.075 -9.332 -3.828 1.00 93.12 98 PHE A C 1
ATOM 754 O O . PHE A 1 98 ? 7.737 -8.180 -4.087 1.00 93.12 98 PHE A O 1
ATOM 761 N N . LEU A 1 99 ? 8.687 -9.649 -2.682 1.00 92.88 99 LEU A N 1
ATOM 762 C CA . LEU A 1 99 ? 9.011 -8.642 -1.664 1.00 92.88 99 LEU A CA 1
ATOM 763 C C . LEU A 1 99 ? 9.969 -7.572 -2.196 1.00 92.88 99 LEU A C 1
ATOM 765 O O . LEU A 1 99 ? 9.747 -6.388 -1.960 1.00 92.88 99 LEU A O 1
ATOM 769 N N . LYS A 1 100 ? 11.004 -7.978 -2.942 1.00 92.56 100 LYS A N 1
ATOM 770 C CA . LYS A 1 100 ? 11.950 -7.039 -3.563 1.00 92.56 100 LYS A CA 1
ATOM 771 C C . LYS A 1 100 ? 11.257 -6.133 -4.578 1.00 92.56 100 LYS A C 1
ATOM 773 O O . LYS A 1 100 ? 11.404 -4.921 -4.499 1.00 92.56 100 LYS A O 1
ATOM 778 N N . ALA A 1 101 ? 10.437 -6.708 -5.456 1.00 89.75 101 ALA A N 1
ATOM 779 C CA . ALA A 1 101 ? 9.675 -5.943 -6.437 1.00 89.75 101 ALA A CA 1
ATOM 780 C C . ALA A 1 101 ? 8.712 -4.940 -5.775 1.00 89.75 101 ALA A C 1
ATOM 782 O O . ALA A 1 101 ? 8.587 -3.812 -6.241 1.00 89.75 101 ALA A O 1
ATOM 783 N N . LYS A 1 102 ? 8.061 -5.316 -4.664 1.00 89.69 102 LYS A N 1
ATOM 784 C CA . LYS A 1 102 ? 7.187 -4.411 -3.899 1.00 89.69 102 LYS A CA 1
ATOM 785 C C . LYS A 1 102 ? 7.932 -3.286 -3.191 1.00 89.69 102 LYS A C 1
ATOM 787 O O . LYS A 1 102 ? 7.362 -2.211 -3.028 1.00 89.69 102 LYS A O 1
ATOM 792 N N . GLU A 1 103 ? 9.173 -3.513 -2.774 1.00 90.06 103 GLU A N 1
ATOM 793 C CA . GLU A 1 103 ? 10.015 -2.444 -2.238 1.00 90.06 103 GLU A CA 1
ATOM 794 C C . GLU A 1 103 ? 10.424 -1.466 -3.346 1.00 90.06 103 GLU A C 1
ATOM 796 O O . GLU A 1 103 ? 10.251 -0.262 -3.189 1.00 90.06 103 GLU A O 1
ATOM 801 N N . GLU A 1 104 ? 10.863 -1.980 -4.497 1.00 88.56 104 GLU A N 1
ATOM 802 C CA . GLU A 1 104 ? 11.239 -1.163 -5.660 1.00 88.56 104 GLU A CA 1
ATOM 803 C C . GLU A 1 104 ? 10.057 -0.353 -6.227 1.00 88.56 104 GLU A C 1
ATOM 805 O O . GLU A 1 104 ? 10.241 0.771 -6.695 1.00 88.56 104 GLU A O 1
ATOM 810 N N . GLU A 1 105 ? 8.829 -0.880 -6.143 1.00 86.38 105 GLU A N 1
ATOM 811 C CA . GLU A 1 105 ? 7.607 -0.185 -6.572 1.00 86.38 105 GLU A CA 1
ATOM 812 C C . GLU A 1 105 ? 7.369 1.122 -5.792 1.00 86.38 105 GLU A C 1
ATOM 814 O O . GLU A 1 105 ? 6.862 2.087 -6.369 1.00 86.38 105 GLU A O 1
ATOM 819 N N . LYS A 1 106 ? 7.785 1.208 -4.517 1.00 84.38 106 LYS A N 1
ATOM 820 C CA . LYS A 1 106 ? 7.619 2.428 -3.701 1.00 84.38 106 LYS A CA 1
ATOM 821 C C . LYS A 1 106 ? 8.365 3.625 -4.287 1.00 84.38 106 LYS A C 1
ATOM 823 O O . LYS A 1 106 ? 7.825 4.728 -4.303 1.00 84.38 106 LYS A O 1
ATOM 828 N N . ASP A 1 107 ? 9.560 3.390 -4.823 1.00 81.00 107 ASP A N 1
ATOM 829 C CA . ASP A 1 107 ? 10.399 4.422 -5.442 1.00 81.00 107 ASP A CA 1
ATOM 830 C C . ASP A 1 107 ? 10.139 4.572 -6.956 1.00 81.00 107 ASP A C 1
ATOM 832 O O . ASP A 1 107 ? 10.733 5.430 -7.616 1.00 81.00 107 ASP A O 1
ATOM 836 N N . SER A 1 108 ? 9.201 3.781 -7.503 1.00 76.25 108 SER A N 1
ATOM 837 C CA . SER A 1 108 ? 8.720 3.723 -8.896 1.00 76.25 108 SER A CA 1
ATOM 838 C C . SER A 1 108 ? 9.766 3.383 -9.966 1.00 76.25 108 SER A C 1
ATOM 840 O O . SER A 1 108 ? 9.504 2.557 -10.836 1.00 76.25 108 SER A O 1
ATOM 842 N N . THR A 1 109 ? 10.926 4.044 -9.974 1.00 84.56 109 THR A N 1
ATOM 843 C CA . THR A 1 109 ? 11.977 3.881 -10.989 1.00 84.56 109 THR A CA 1
ATOM 844 C C . THR A 1 109 ? 13.352 4.223 -10.423 1.00 84.56 109 THR A C 1
ATOM 846 O O . THR A 1 109 ? 13.543 5.327 -9.910 1.00 84.56 109 THR A O 1
ATOM 849 N N . VAL A 1 110 ? 14.339 3.351 -10.629 1.00 84.69 110 VAL A N 1
ATOM 850 C CA . VAL A 1 110 ? 15.740 3.619 -10.267 1.00 84.69 110 VAL A CA 1
ATOM 851 C C . VAL A 1 110 ? 16.417 4.477 -11.342 1.00 84.69 110 VAL A C 1
ATOM 853 O O . VAL A 1 110 ? 16.290 4.215 -12.540 1.00 84.69 110 VAL A O 1
ATOM 856 N N . TYR A 1 111 ? 17.151 5.516 -10.932 1.00 88.00 111 TYR A N 1
ATOM 857 C CA . TYR A 1 111 ? 17.950 6.327 -11.853 1.00 88.00 111 TYR A CA 1
ATOM 858 C C . TYR A 1 111 ? 19.216 5.573 -12.270 1.00 88.00 111 TYR A C 1
ATOM 860 O O . TYR A 1 111 ? 20.066 5.268 -11.438 1.00 88.00 111 TYR A O 1
ATOM 868 N N . VAL A 1 112 ? 19.350 5.308 -13.571 1.00 89.25 112 VAL A N 1
ATOM 869 C CA . VAL A 1 112 ? 20.488 4.558 -14.129 1.00 89.25 112 VAL A CA 1
ATOM 870 C C . VAL A 1 112 ? 21.570 5.481 -14.699 1.00 89.25 112 VAL A C 1
ATOM 872 O O . VAL A 1 112 ? 22.754 5.177 -14.602 1.00 89.25 112 VAL A O 1
ATOM 875 N N . GLY A 1 113 ? 21.197 6.621 -15.291 1.00 90.25 113 GLY A N 1
ATOM 876 C CA . GLY A 1 113 ? 22.165 7.526 -15.913 1.00 90.25 113 GLY A CA 1
ATOM 877 C C . GLY A 1 113 ? 21.546 8.641 -16.754 1.00 90.25 113 GLY A C 1
ATOM 878 O O . GLY A 1 113 ? 20.335 8.863 -16.738 1.00 90.25 113 GLY A O 1
ATOM 879 N N . ARG A 1 114 ? 22.398 9.349 -17.507 1.00 91.56 114 ARG A N 1
ATOM 880 C CA . ARG A 1 114 ? 22.017 10.472 -18.376 1.00 91.56 114 ARG A CA 1
ATOM 881 C C . ARG A 1 114 ? 22.702 10.362 -19.732 1.00 91.56 114 ARG A C 1
ATOM 883 O O . ARG A 1 114 ? 23.913 10.186 -19.796 1.00 91.56 114 ARG A O 1
ATOM 890 N N . VAL A 1 115 ? 21.928 10.573 -20.793 1.00 89.56 115 VAL A N 1
ATOM 891 C CA . VAL A 1 115 ? 22.424 10.762 -22.161 1.00 89.56 115 VAL A CA 1
ATOM 892 C C . VAL A 1 115 ? 22.270 12.235 -22.525 1.00 89.56 115 VAL A C 1
ATOM 894 O O . VAL A 1 115 ? 21.268 12.860 -22.176 1.00 89.56 115 VAL A O 1
ATOM 897 N N . THR A 1 116 ? 23.273 12.797 -23.193 1.00 90.00 116 THR A N 1
ATOM 898 C CA . THR A 1 116 ? 23.294 14.213 -23.575 1.00 90.00 116 THR A CA 1
ATOM 899 C C . THR A 1 116 ? 23.338 14.321 -25.088 1.00 90.00 116 THR A C 1
ATOM 901 O O . THR A 1 116 ? 24.122 13.627 -25.728 1.00 90.00 116 THR A O 1
ATOM 904 N N . PHE A 1 117 ? 22.515 15.205 -25.644 1.00 88.31 117 PHE A N 1
ATOM 905 C CA . PHE A 1 117 ? 22.488 15.503 -27.071 1.00 88.31 117 PHE A CA 1
ATOM 906 C C . PHE A 1 117 ? 22.980 16.934 -27.306 1.00 88.31 117 PHE A C 1
ATOM 908 O O . PHE A 1 117 ? 22.707 17.809 -26.475 1.00 88.31 117 PHE A O 1
ATOM 915 N N . PRO A 1 118 ? 23.697 17.195 -28.412 1.00 90.44 118 PRO A N 1
ATOM 916 C CA . PRO A 1 118 ? 24.049 18.555 -28.785 1.00 90.44 118 PRO A CA 1
ATOM 917 C C . PRO A 1 118 ? 22.769 19.355 -29.055 1.00 90.44 118 PRO A C 1
ATOM 919 O O . PRO A 1 118 ? 21.880 18.905 -29.775 1.00 90.44 118 PRO A O 1
ATOM 922 N N . CYS A 1 119 ? 22.669 20.541 -28.462 1.00 87.31 119 CYS A N 1
ATOM 923 C CA . CYS A 1 119 ? 21.539 21.449 -28.640 1.00 87.31 119 CYS A CA 1
ATOM 924 C C . CYS A 1 119 ? 22.033 22.896 -28.734 1.00 87.31 119 CYS A C 1
ATOM 926 O O . CYS A 1 119 ? 23.124 23.222 -28.262 1.00 87.31 119 CYS A O 1
ATOM 928 N N . GLN A 1 120 ? 21.241 23.763 -29.371 1.00 90.81 120 GLN A N 1
ATOM 929 C CA . GLN A 1 120 ? 21.572 25.183 -29.455 1.00 90.81 120 GLN A CA 1
ATOM 930 C C . GLN A 1 120 ? 21.469 25.862 -28.077 1.00 90.81 120 GLN A C 1
ATOM 932 O O . GLN A 1 120 ? 20.654 25.442 -27.246 1.00 90.81 120 GLN A O 1
ATOM 937 N N . PRO A 1 121 ? 22.252 26.928 -27.820 1.00 86.88 121 PRO A N 1
ATOM 938 C CA . PRO A 1 121 ? 22.149 27.696 -26.583 1.00 86.88 121 PRO A CA 1
ATOM 939 C C . PRO A 1 121 ? 20.698 28.115 -26.299 1.00 86.88 121 PRO A C 1
ATOM 941 O O . PRO A 1 121 ? 19.961 28.503 -27.204 1.00 86.88 121 PRO A O 1
ATOM 944 N N . GLY A 1 122 ? 20.264 27.977 -25.045 1.00 88.50 122 GLY A N 1
ATOM 945 C CA . GLY A 1 122 ? 18.892 28.287 -24.620 1.00 88.50 122 GLY A CA 1
ATOM 946 C C . GLY A 1 122 ? 17.839 27.200 -24.887 1.00 88.50 122 GLY A C 1
ATOM 947 O O . GLY A 1 122 ? 16.740 27.308 -24.358 1.00 88.50 122 GLY A O 1
ATOM 948 N N . HIS A 1 123 ? 18.166 26.130 -25.622 1.00 85.06 123 HIS A N 1
ATOM 949 C CA . HIS A 1 123 ? 17.223 25.054 -25.979 1.00 85.06 123 HIS A CA 1
ATOM 950 C C . HIS A 1 123 ? 17.442 23.749 -25.194 1.00 85.06 123 HIS A C 1
ATOM 952 O O . HIS A 1 123 ? 16.934 22.692 -25.566 1.00 85.06 123 HIS A O 1
ATOM 958 N N . GLY A 1 124 ? 18.222 23.788 -24.112 1.00 85.81 124 GLY A N 1
ATOM 959 C CA . GLY A 1 124 ? 18.487 22.607 -23.295 1.00 85.81 124 GLY A CA 1
ATOM 960 C C . GLY A 1 124 ? 17.228 22.135 -22.566 1.00 85.81 124 GLY A C 1
ATOM 961 O O . GLY A 1 124 ? 16.732 22.831 -21.683 1.00 85.81 124 GLY A O 1
ATOM 962 N N . GLN A 1 125 ? 16.750 20.930 -22.882 1.00 87.62 125 GLN A N 1
ATOM 963 C CA . GLN A 1 125 ? 15.613 20.312 -22.201 1.00 87.62 125 GLN A CA 1
ATOM 964 C C . GLN A 1 125 ? 16.034 19.035 -21.468 1.00 87.62 125 GLN A C 1
ATOM 966 O O . GLN A 1 125 ? 16.780 18.203 -21.987 1.00 87.62 125 GLN A O 1
ATOM 971 N N . ARG A 1 126 ? 15.555 18.877 -20.228 1.00 90.00 126 ARG A N 1
ATOM 972 C CA . ARG A 1 126 ? 15.720 17.642 -19.454 1.00 90.00 126 ARG A CA 1
ATOM 973 C C . ARG A 1 126 ? 14.465 16.796 -19.587 1.00 90.00 126 ARG A C 1
ATOM 975 O O . ARG A 1 126 ? 13.383 17.238 -19.216 1.00 90.00 126 ARG A O 1
ATOM 982 N N . HIS A 1 127 ? 14.636 15.565 -20.051 1.00 90.62 127 HIS A N 1
ATOM 983 C CA . HIS A 1 127 ? 13.561 14.584 -20.143 1.00 90.62 127 HIS A CA 1
ATOM 984 C C . HIS A 1 127 ? 13.840 13.421 -19.193 1.00 90.62 127 HIS A C 1
ATOM 986 O O . HIS A 1 127 ? 14.923 12.836 -19.228 1.00 90.62 127 HIS A O 1
ATOM 992 N N . LYS A 1 128 ? 12.861 13.077 -18.347 1.00 91.69 128 LYS A N 1
ATOM 993 C CA . LYS A 1 128 ? 12.905 11.859 -17.533 1.00 91.69 128 LYS A CA 1
ATOM 994 C C . LYS A 1 128 ? 12.349 10.711 -18.370 1.00 91.69 128 LYS A C 1
ATOM 996 O O . LYS A 1 128 ? 11.144 10.634 -18.585 1.00 91.69 128 LYS A O 1
ATOM 1001 N N . LEU A 1 129 ? 13.234 9.850 -18.860 1.00 91.62 129 LEU A N 1
ATOM 1002 C CA . LEU A 1 129 ? 12.868 8.682 -19.655 1.00 91.62 129 LEU A CA 1
ATOM 1003 C C . LEU A 1 129 ? 12.876 7.433 -18.770 1.00 91.62 129 LEU A C 1
ATOM 1005 O O . LEU A 1 129 ? 13.859 7.175 -18.079 1.00 91.62 129 LEU A O 1
ATOM 1009 N N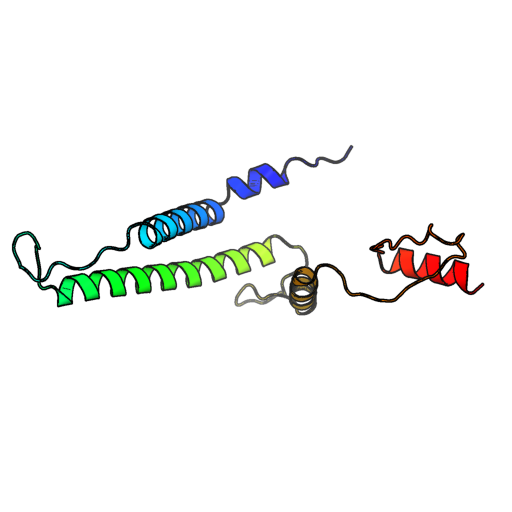 . VAL A 1 130 ? 11.789 6.664 -18.805 1.00 93.25 130 VAL A N 1
ATOM 1010 C CA . VAL A 1 130 ? 11.676 5.374 -18.114 1.00 93.25 130 VAL A CA 1
ATOM 1011 C C . VAL A 1 130 ? 11.768 4.277 -19.161 1.00 93.25 130 VAL A C 1
ATOM 1013 O O . VAL A 1 130 ? 10.983 4.260 -20.107 1.00 93.25 130 VAL A O 1
ATOM 1016 N N . LEU A 1 131 ? 12.748 3.391 -19.007 1.00 92.25 131 LEU A N 1
ATOM 1017 C CA . LEU A 1 131 ? 13.013 2.304 -19.942 1.00 92.25 131 LEU A CA 1
ATOM 1018 C C . LEU A 1 131 ? 12.926 0.966 -19.222 1.00 92.25 131 LEU A C 1
ATOM 1020 O O . LEU A 1 131 ? 13.393 0.823 -18.095 1.00 92.25 131 LEU A O 1
ATOM 1024 N N . THR A 1 132 ? 12.380 -0.026 -19.915 1.00 93.25 132 THR A N 1
ATOM 1025 C CA . THR A 1 132 ? 12.524 -1.428 -19.510 1.00 93.25 132 THR A CA 1
ATOM 1026 C C . THR A 1 132 ? 13.971 -1.896 -19.714 1.00 93.25 132 THR A C 1
ATOM 1028 O O . THR A 1 132 ? 14.684 -1.331 -20.556 1.00 93.25 132 THR A O 1
ATOM 1031 N N . PRO A 1 133 ? 14.414 -2.962 -19.020 1.00 91.88 133 PRO A N 1
ATOM 1032 C CA . PRO A 1 133 ? 15.746 -3.527 -19.225 1.00 91.88 133 PRO A CA 1
ATOM 1033 C C . PRO A 1 133 ? 16.044 -3.853 -20.697 1.00 91.88 133 PRO A C 1
ATOM 1035 O O . PRO A 1 133 ? 17.140 -3.574 -21.177 1.00 91.88 133 PRO A O 1
ATOM 1038 N N . GLU A 1 134 ? 15.067 -4.365 -21.450 1.00 95.12 134 GLU A N 1
ATOM 1039 C CA . GLU A 1 134 ? 15.231 -4.681 -22.876 1.00 95.12 134 GLU A CA 1
ATOM 1040 C C . GLU A 1 134 ? 15.435 -3.435 -23.746 1.00 95.12 134 GLU A C 1
ATOM 1042 O O . GLU A 1 134 ? 16.279 -3.420 -24.645 1.00 95.12 134 GLU A O 1
ATOM 1047 N N . GLN A 1 135 ? 14.666 -2.373 -23.494 1.00 94.56 135 GLN A N 1
ATOM 1048 C CA . GLN A 1 135 ? 14.803 -1.111 -24.221 1.00 94.56 135 GLN A CA 1
ATOM 1049 C C . GLN A 1 135 ? 16.140 -0.438 -23.913 1.00 94.56 135 GLN A C 1
ATOM 1051 O O . GLN A 1 135 ? 16.764 0.113 -24.819 1.00 94.56 135 GLN A O 1
ATOM 1056 N N . LEU A 1 136 ? 16.601 -0.522 -22.662 1.00 92.69 136 LEU A N 1
ATOM 1057 C CA . LEU A 1 136 ? 17.902 -0.003 -22.260 1.00 92.69 136 LEU A CA 1
ATOM 1058 C C . LEU A 1 136 ? 19.047 -0.744 -22.968 1.00 92.69 136 LEU A C 1
ATOM 1060 O O . LEU A 1 136 ? 19.947 -0.092 -23.494 1.00 92.69 136 LEU A O 1
ATOM 1064 N N . HIS A 1 137 ? 18.982 -2.077 -23.072 1.00 92.69 137 HIS A N 1
ATOM 1065 C CA . HIS A 1 137 ? 19.961 -2.864 -23.836 1.00 92.69 137 HIS A CA 1
ATOM 1066 C C . HIS A 1 137 ? 19.966 -2.490 -25.322 1.00 92.69 137 HIS A C 1
ATOM 1068 O O . HIS A 1 137 ? 21.031 -2.300 -25.911 1.00 92.69 137 HIS A O 1
ATOM 1074 N N . LYS A 1 138 ? 18.784 -2.325 -25.932 1.00 94.56 138 LYS A N 1
ATOM 1075 C CA . LYS A 1 138 ? 18.668 -1.872 -27.327 1.00 94.56 138 LYS A CA 1
ATOM 1076 C C . LYS A 1 138 ? 19.286 -0.486 -27.513 1.00 94.56 138 LYS A C 1
ATOM 1078 O O . LYS A 1 138 ? 20.065 -0.303 -28.444 1.00 94.56 138 LYS A O 1
ATOM 1083 N N . LEU A 1 139 ? 19.001 0.465 -26.623 1.00 92.00 139 LEU A N 1
ATOM 1084 C CA . LEU A 1 139 ? 19.591 1.805 -26.670 1.00 92.00 139 LEU A CA 1
ATOM 1085 C C . LEU A 1 139 ? 21.120 1.751 -26.544 1.00 92.00 139 LEU A C 1
ATOM 1087 O O . LEU A 1 139 ? 21.820 2.339 -27.361 1.00 92.00 139 LEU A O 1
ATOM 1091 N N . HIS A 1 140 ? 21.636 0.993 -25.577 1.00 91.12 140 HIS A N 1
ATOM 1092 C CA . HIS A 1 140 ? 23.071 0.807 -25.371 1.00 91.12 140 HIS A CA 1
ATOM 1093 C C . HIS A 1 140 ? 23.759 0.220 -26.613 1.00 91.12 140 HIS A C 1
ATOM 1095 O O . HIS A 1 140 ? 24.771 0.749 -27.065 1.00 91.12 140 HIS A O 1
ATOM 1101 N N . SER A 1 141 ? 23.162 -0.806 -27.234 1.00 93.62 141 SER A N 1
ATOM 1102 C CA . SER A 1 141 ? 23.690 -1.406 -28.470 1.00 93.62 141 SER A CA 1
ATOM 1103 C C . SER A 1 141 ? 23.762 -0.427 -29.649 1.00 93.62 141 SER A C 1
ATOM 1105 O O . SER A 1 141 ? 24.606 -0.585 -30.521 1.00 93.62 141 SER A O 1
ATOM 1107 N N . ARG A 1 142 ? 22.895 0.595 -29.679 1.00 91.81 142 ARG A N 1
ATOM 1108 C CA . ARG A 1 142 ? 22.855 1.619 -30.736 1.00 91.81 142 ARG A CA 1
ATOM 1109 C C . ARG A 1 142 ? 23.788 2.800 -30.485 1.00 91.81 142 ARG A C 1
ATOM 1111 O O . ARG A 1 142 ? 24.087 3.515 -31.429 1.00 91.81 142 ARG A O 1
ATOM 1118 N N . LEU A 1 143 ? 24.179 3.038 -29.234 1.00 87.12 143 LEU A N 1
ATOM 1119 C CA . LEU A 1 143 ? 25.051 4.153 -28.855 1.00 87.12 143 LEU A CA 1
ATOM 1120 C C . LEU A 1 143 ? 26.538 3.775 -28.836 1.00 87.12 143 LEU A C 1
ATOM 1122 O O . LEU A 1 143 ? 27.373 4.671 -28.887 1.00 87.12 143 LEU A O 1
ATOM 1126 N N . ILE A 1 144 ? 26.859 2.483 -28.705 1.00 83.50 144 ILE A N 1
ATOM 1127 C CA . ILE A 1 144 ? 28.241 1.986 -28.573 1.00 83.50 144 ILE A CA 1
ATOM 1128 C C . ILE A 1 144 ? 28.742 1.262 -29.831 1.00 83.50 144 ILE A C 1
ATOM 1130 O O . ILE A 1 144 ? 29.953 1.179 -30.027 1.00 83.50 144 ILE A O 1
ATOM 1134 N N . SER A 1 145 ? 27.843 0.744 -30.675 1.00 52.97 145 SER A N 1
ATOM 1135 C CA . SER A 1 145 ? 28.213 0.177 -31.980 1.00 52.97 145 SER A CA 1
ATOM 1136 C C . SER A 1 145 ? 28.401 1.254 -33.039 1.00 52.97 145 SER A C 1
ATOM 1138 O O . SER A 1 145 ? 29.104 0.925 -34.019 1.00 52.97 145 SER A O 1
#

Organism: NCBI:txid1970185

Sequence (145 aa):
SLPKDRQGEEVVSSSLYRKTSRLLETLYQMSANAQVVDITRRKAAGSPAAQLLEQTTHLASLNEAIEKLKDEVRKETILQHPGASIPTDFGTFPSVPFLKAKEEEKDSTVYVGRVTFPCQPGHGQRHKLVLTPEQLHKLHSRLIS

Radius of gyration: 26.08 Å; chains: 1; bounding box: 52×55×68 Å

Secondary structure (DSSP, 8-state):
----SHHHHHHHH-HHHHHHHHHHHHHHHHHH---PPPTT-SS-SS-HHHHHHHHHHHHHHHHHHHHHHHHHHHHHHHHHSTTSEE--SS--EE-HHHHHHHHHHHT-S-----------TT----------HHHHHHHHHHHH-

Foldseek 3Di:
DDPPPPVVVVCCVDPLNVLVVVLVVVVVVCVVPPDQQDCPPPDDPDHSVVVVVVVVVVVVVSVVSVVVSVVVVVQVVQVVDPPQFDDDDPGTDGDPVNVVVVVVVVVPADDDDDDDDDDDPPPDDDDDDGDDPVRVVVVVVVVPD